Protein AF-A0A9W7G052-F1 (afdb_monomer_lite)

Structure (mmCIF, N/CA/C/O backbone):
data_AF-A0A9W7G052-F1
#
_entry.id   AF-A0A9W7G052-F1
#
loop_
_atom_site.group_PDB
_atom_site.id
_atom_site.type_symbol
_atom_site.label_atom_id
_atom_site.label_alt_id
_atom_site.label_comp_id
_atom_site.label_asym_id
_atom_site.label_entity_id
_atom_site.label_seq_id
_atom_site.pdbx_PDB_ins_code
_atom_site.Cartn_x
_atom_site.Cartn_y
_atom_site.Cartn_z
_atom_site.occupancy
_atom_site.B_iso_or_equiv
_atom_site.auth_seq_id
_atom_site.auth_comp_id
_atom_site.auth_asym_id
_atom_site.auth_atom_id
_atom_site.pdbx_PDB_model_num
ATOM 1 N N . GLY A 1 1 ? 20.642 -20.325 17.915 1.00 79.06 1 GLY A N 1
ATOM 2 C CA . GLY A 1 1 ? 21.302 -19.632 19.030 1.00 79.06 1 GLY A CA 1
ATOM 3 C C . GLY A 1 1 ? 21.264 -18.144 18.778 1.00 79.06 1 GLY A C 1
ATOM 4 O O . GLY A 1 1 ? 21.330 -17.742 17.617 1.00 79.06 1 GLY A O 1
ATOM 5 N N . ASP A 1 2 ? 21.146 -17.361 19.842 1.00 89.12 2 ASP A N 1
ATOM 6 C CA . ASP A 1 2 ? 20.887 -15.916 19.787 1.00 89.12 2 ASP A CA 1
ATOM 7 C C . ASP A 1 2 ? 21.996 -15.127 19.081 1.00 89.12 2 ASP A C 1
ATOM 9 O O . ASP A 1 2 ? 21.714 -14.187 18.342 1.00 89.12 2 ASP A O 1
ATOM 13 N N . GLU A 1 3 ? 23.247 -15.582 19.178 1.00 92.62 3 GLU A N 1
ATOM 14 C CA . GLU A 1 3 ? 24.389 -14.986 18.471 1.00 92.62 3 GLU A CA 1
ATOM 15 C C . GLU A 1 3 ? 24.231 -15.036 16.939 1.00 92.62 3 GLU A C 1
ATOM 17 O O . GLU A 1 3 ? 24.492 -14.059 16.237 1.00 92.62 3 GLU A O 1
ATOM 22 N N . LYS A 1 4 ? 23.738 -16.161 16.399 1.00 91.94 4 LYS A N 1
ATOM 23 C CA . LYS A 1 4 ? 23.461 -16.299 14.960 1.00 91.94 4 LYS A CA 1
ATOM 24 C C . LYS A 1 4 ? 22.355 -15.334 14.525 1.00 91.94 4 LYS A C 1
ATOM 26 O O . LYS A 1 4 ? 22.452 -14.738 13.457 1.00 91.94 4 LYS A O 1
ATOM 31 N N . VAL A 1 5 ? 21.317 -15.176 15.349 1.00 91.94 5 VAL A N 1
ATOM 32 C CA . VAL A 1 5 ? 20.209 -14.247 15.082 1.00 91.94 5 VAL A CA 1
ATOM 33 C C . VAL A 1 5 ? 20.709 -12.801 15.084 1.00 91.94 5 VAL A C 1
ATOM 35 O O . VAL A 1 5 ? 20.352 -12.043 14.186 1.00 91.94 5 VAL A O 1
ATOM 38 N N . ALA A 1 6 ? 21.566 -12.427 16.037 1.00 93.44 6 ALA A N 1
ATOM 39 C CA . ALA A 1 6 ? 22.160 -11.093 16.108 1.00 93.44 6 ALA A CA 1
ATOM 40 C C . ALA A 1 6 ? 22.994 -10.765 14.857 1.00 93.44 6 ALA A C 1
ATOM 42 O O . ALA A 1 6 ? 22.759 -9.735 14.229 1.00 93.44 6 ALA A O 1
ATOM 43 N N . LYS A 1 7 ? 23.874 -11.680 14.428 1.00 92.75 7 LYS A N 1
ATOM 44 C CA . LYS A 1 7 ? 24.685 -11.521 13.205 1.00 92.75 7 LYS A CA 1
ATOM 45 C C . LYS A 1 7 ? 23.832 -11.363 11.942 1.00 92.75 7 LYS A C 1
ATOM 47 O O . LYS A 1 7 ? 24.134 -10.536 11.088 1.00 92.75 7 LYS A O 1
ATOM 52 N N . ILE A 1 8 ? 22.736 -12.119 11.828 1.00 91.69 8 ILE A N 1
ATOM 53 C CA . ILE A 1 8 ? 21.790 -11.974 10.709 1.00 91.69 8 ILE A CA 1
ATOM 54 C C . ILE A 1 8 ? 21.111 -10.599 10.749 1.00 91.69 8 ILE A C 1
ATOM 56 O O . ILE A 1 8 ? 21.033 -9.932 9.722 1.00 91.69 8 ILE A O 1
ATOM 60 N N . LYS A 1 9 ? 20.640 -10.153 11.921 1.00 91.44 9 LYS A N 1
ATOM 61 C CA . LYS A 1 9 ? 20.012 -8.830 12.076 1.00 91.44 9 LYS A CA 1
ATOM 62 C C . LYS A 1 9 ? 20.970 -7.697 11.716 1.00 91.44 9 LYS A C 1
ATOM 64 O O . LYS A 1 9 ? 20.560 -6.760 11.036 1.00 91.44 9 LYS A O 1
ATOM 69 N N . GLU A 1 10 ? 22.225 -7.788 12.139 1.00 95.25 10 GLU A N 1
ATOM 70 C CA . GLU A 1 10 ? 23.264 -6.819 11.793 1.00 95.25 10 GLU A CA 1
ATOM 71 C C . GLU A 1 10 ? 23.489 -6.771 10.280 1.00 95.25 10 GLU A C 1
ATOM 73 O O . GLU A 1 10 ? 23.397 -5.704 9.679 1.00 95.25 10 GLU A O 1
ATOM 78 N N . PHE A 1 11 ? 23.672 -7.929 9.643 1.00 93.56 11 PHE A N 1
ATOM 79 C CA . PHE A 1 11 ? 23.846 -8.012 8.195 1.00 93.56 11 PHE A CA 1
ATOM 80 C C . PHE A 1 11 ? 22.657 -7.423 7.421 1.00 93.56 11 PHE A C 1
ATOM 82 O O . PHE A 1 11 ? 22.852 -6.606 6.522 1.00 93.56 11 PHE A O 1
ATOM 89 N N . LEU A 1 12 ? 21.424 -7.776 7.801 1.00 92.06 12 LEU A N 1
ATOM 90 C CA . LEU A 1 12 ? 20.207 -7.221 7.199 1.00 92.06 12 LEU A CA 1
ATOM 91 C C . LEU A 1 12 ? 20.105 -5.704 7.402 1.00 92.06 12 LEU A C 1
ATOM 93 O O . LEU A 1 12 ? 19.693 -4.984 6.496 1.00 92.06 12 LEU A O 1
ATOM 97 N N . THR A 1 13 ? 20.506 -5.207 8.574 1.00 92.62 13 THR A N 1
ATOM 98 C CA . THR A 1 13 ? 20.538 -3.768 8.866 1.00 92.62 13 THR A CA 1
ATOM 99 C C . THR A 1 13 ? 21.540 -3.051 7.966 1.00 92.62 13 THR A C 1
ATOM 101 O O . THR A 1 13 ? 21.216 -2.004 7.409 1.00 92.62 13 THR A O 1
ATOM 104 N N . THR A 1 14 ? 22.736 -3.614 7.792 1.00 94.88 14 THR A N 1
ATOM 105 C CA . THR A 1 14 ? 23.764 -3.069 6.898 1.00 94.88 14 THR A CA 1
ATOM 106 C C . THR A 1 14 ? 23.279 -3.048 5.453 1.00 94.88 14 THR A C 1
ATOM 108 O O . THR A 1 14 ? 23.326 -1.996 4.824 1.00 94.88 14 THR A O 1
ATOM 111 N N . ILE A 1 15 ? 22.713 -4.152 4.951 1.00 94.81 15 ILE A N 1
ATOM 112 C CA . ILE A 1 15 ? 22.123 -4.195 3.604 1.00 94.81 15 ILE A CA 1
ATOM 113 C C . ILE A 1 15 ? 21.061 -3.106 3.433 1.00 94.81 15 ILE A C 1
ATOM 115 O O . ILE A 1 15 ? 21.089 -2.376 2.446 1.00 94.81 15 ILE A O 1
ATOM 119 N N . ASN A 1 16 ? 20.138 -2.965 4.388 1.00 90.31 16 ASN A N 1
ATOM 120 C CA . ASN A 1 16 ? 19.078 -1.964 4.287 1.00 90.31 16 ASN A CA 1
ATOM 121 C C . ASN A 1 16 ? 19.632 -0.535 4.252 1.00 90.31 16 ASN A C 1
ATOM 123 O O . ASN A 1 16 ? 19.132 0.285 3.485 1.00 90.31 16 ASN A O 1
ATOM 127 N N . LYS A 1 17 ? 20.679 -0.235 5.030 1.00 92.00 17 LYS A N 1
ATOM 128 C CA . LYS A 1 17 ? 21.356 1.071 4.976 1.00 92.00 17 LYS A CA 1
ATOM 129 C C . LYS A 1 17 ? 21.964 1.341 3.600 1.00 92.00 17 LYS A C 1
ATOM 131 O O . LYS A 1 17 ? 21.775 2.431 3.064 1.00 92.00 17 LYS A O 1
ATOM 136 N N . GLU A 1 18 ? 22.643 0.358 3.015 1.00 93.00 18 GLU A N 1
ATOM 137 C CA . GLU A 1 18 ? 23.227 0.483 1.673 1.00 93.00 18 GLU A CA 1
ATOM 138 C C . GLU A 1 18 ? 22.147 0.674 0.597 1.00 93.00 18 GLU A C 1
ATOM 140 O O . GLU A 1 18 ? 22.265 1.558 -0.251 1.00 93.00 18 GLU A O 1
ATOM 145 N N . ILE A 1 19 ? 21.046 -0.085 0.665 1.00 88.88 19 ILE A N 1
ATOM 146 C CA . ILE A 1 19 ? 19.910 0.056 -0.261 1.00 88.88 19 ILE A CA 1
ATOM 147 C C . ILE A 1 19 ? 19.284 1.450 -0.158 1.00 88.88 19 ILE A C 1
ATOM 149 O O . ILE A 1 19 ? 19.005 2.067 -1.186 1.00 88.88 19 ILE A O 1
ATOM 153 N N . VAL A 1 20 ? 19.069 1.963 1.058 1.00 88.19 20 VAL A N 1
ATOM 154 C CA . VAL A 1 20 ? 18.512 3.309 1.269 1.00 88.19 20 VAL A CA 1
ATOM 155 C C . VAL A 1 20 ? 19.432 4.373 0.676 1.00 88.19 20 VAL A C 1
ATOM 157 O O . VAL A 1 20 ? 18.956 5.237 -0.058 1.00 88.19 20 VAL A O 1
ATOM 160 N N . SER A 1 21 ? 20.740 4.284 0.925 1.00 88.38 21 SER A N 1
ATOM 161 C CA . SER A 1 21 ? 21.727 5.207 0.353 1.00 88.38 21 SER A CA 1
ATOM 162 C C . SER A 1 21 ? 21.741 5.150 -1.177 1.00 88.38 21 SER A C 1
ATOM 164 O O . SER A 1 21 ? 21.710 6.187 -1.837 1.00 88.38 21 SER A O 1
ATOM 166 N N . ALA A 1 22 ? 21.712 3.948 -1.760 1.00 87.00 22 ALA A N 1
ATOM 167 C CA . ALA A 1 22 ? 21.662 3.763 -3.207 1.00 87.00 22 ALA A CA 1
ATOM 168 C C . ALA A 1 22 ? 20.368 4.323 -3.818 1.00 87.00 22 ALA A C 1
ATOM 170 O O . ALA A 1 22 ? 20.424 5.022 -4.832 1.00 87.00 22 ALA A O 1
ATOM 171 N N . LYS A 1 23 ? 19.209 4.077 -3.188 1.00 87.69 23 LYS A N 1
ATOM 172 C CA . LYS A 1 23 ? 17.923 4.657 -3.605 1.00 87.69 23 LYS A CA 1
ATOM 173 C C . LYS A 1 23 ? 17.982 6.183 -3.548 1.00 87.69 23 LYS A C 1
ATOM 175 O O . LYS A 1 23 ? 17.611 6.827 -4.522 1.00 87.69 23 LYS A O 1
ATOM 180 N N . ALA A 1 24 ? 18.487 6.756 -2.456 1.00 86.06 24 ALA A N 1
ATOM 181 C CA . ALA A 1 24 ? 18.614 8.203 -2.299 1.00 86.06 24 ALA A CA 1
ATOM 182 C C . ALA A 1 24 ? 19.495 8.826 -3.392 1.00 86.06 24 ALA A C 1
ATOM 184 O O . ALA A 1 24 ? 19.101 9.819 -3.997 1.00 86.06 24 ALA A O 1
ATOM 185 N N . MET A 1 25 ? 20.639 8.211 -3.706 1.00 87.00 25 MET A N 1
ATOM 186 C CA . MET A 1 25 ? 21.509 8.645 -4.804 1.00 87.00 25 MET A CA 1
ATOM 187 C C . MET A 1 25 ? 20.817 8.537 -6.167 1.00 87.00 25 MET A C 1
ATOM 189 O O . MET A 1 25 ? 20.899 9.455 -6.983 1.00 87.00 25 MET A O 1
ATOM 193 N N . PHE A 1 26 ? 20.118 7.429 -6.425 1.00 85.62 26 PHE A N 1
ATOM 194 C CA . PHE A 1 26 ? 19.405 7.231 -7.684 1.00 85.62 26 PHE A CA 1
ATOM 195 C C . PHE A 1 26 ? 18.309 8.280 -7.881 1.00 85.62 26 PHE A C 1
ATOM 197 O O . PHE A 1 26 ? 18.220 8.886 -8.949 1.00 85.62 26 PHE A O 1
ATOM 204 N N . LEU A 1 27 ? 17.517 8.537 -6.840 1.00 84.50 27 LEU A N 1
ATOM 205 C CA . LEU A 1 27 ? 16.509 9.587 -6.857 1.00 84.50 27 LEU A CA 1
ATOM 206 C C . LEU A 1 27 ? 17.175 10.952 -7.045 1.00 84.50 27 LEU A C 1
ATOM 208 O O . LEU A 1 27 ? 16.868 11.635 -8.004 1.00 84.50 27 LEU A O 1
ATOM 212 N N . ALA A 1 28 ? 18.168 11.324 -6.241 1.00 83.69 28 ALA A N 1
ATOM 213 C CA . ALA A 1 28 ? 18.777 12.653 -6.321 1.00 83.69 28 ALA A CA 1
ATOM 214 C C . ALA A 1 28 ? 19.388 12.992 -7.696 1.00 83.69 28 ALA A C 1
ATOM 216 O O . ALA A 1 28 ? 19.302 14.140 -8.131 1.00 83.69 28 ALA A O 1
ATOM 217 N N . TYR A 1 29 ? 20.000 12.018 -8.380 1.00 85.06 29 TYR A N 1
ATOM 218 C CA . TYR A 1 29 ? 20.835 12.299 -9.555 1.00 85.06 29 TYR A CA 1
ATOM 219 C C . TYR A 1 29 ? 20.361 11.667 -10.864 1.00 85.06 29 TYR A C 1
ATOM 221 O O . TYR A 1 29 ? 20.756 12.138 -11.928 1.00 85.06 29 TYR A O 1
ATOM 229 N N . SER A 1 30 ? 19.558 10.601 -10.819 1.00 84.12 30 SER A N 1
ATOM 230 C CA . SER A 1 30 ? 19.145 9.863 -12.025 1.00 84.12 30 SER A CA 1
ATOM 231 C C . SER A 1 30 ? 17.663 10.023 -12.351 1.00 84.12 30 SER A C 1
ATOM 233 O O . SER A 1 30 ? 17.313 10.125 -13.524 1.00 84.12 30 SER A O 1
ATOM 235 N N . ASP A 1 31 ? 16.791 10.040 -11.341 1.00 81.44 31 ASP A N 1
ATOM 236 C CA . ASP A 1 31 ? 15.339 10.130 -11.540 1.00 81.44 31 ASP A CA 1
ATOM 237 C C . ASP A 1 31 ? 14.631 10.856 -10.369 1.00 81.44 31 ASP A C 1
ATOM 239 O O . ASP A 1 31 ? 13.836 10.247 -9.650 1.00 81.44 31 ASP A O 1
ATOM 243 N N . PRO A 1 32 ? 14.911 12.160 -10.148 1.00 77.50 32 PRO A N 1
ATOM 244 C CA . PRO A 1 32 ? 14.486 12.913 -8.950 1.00 77.50 32 PRO A CA 1
ATOM 245 C C . PRO A 1 32 ? 12.995 13.178 -8.840 1.00 77.50 32 PRO A C 1
ATOM 247 O O . PRO A 1 32 ? 12.512 13.590 -7.791 1.00 77.50 32 PRO A O 1
ATOM 250 N N . PHE A 1 33 ? 12.268 12.951 -9.924 1.00 71.56 33 PHE A N 1
ATOM 251 C CA . PHE A 1 33 ? 10.824 13.124 -9.978 1.00 71.56 33 PHE A CA 1
ATOM 252 C C . PHE A 1 33 ? 10.098 11.797 -10.198 1.00 71.56 33 PHE A C 1
ATOM 254 O O . PHE A 1 33 ? 8.913 11.811 -10.524 1.00 71.56 33 PHE A O 1
ATOM 261 N N . GLU A 1 34 ? 10.819 10.679 -10.079 1.00 72.69 34 GLU A N 1
ATOM 262 C CA . GLU A 1 34 ? 10.269 9.326 -10.149 1.00 72.69 34 GLU A CA 1
ATOM 263 C C . GLU A 1 34 ? 9.487 9.041 -11.440 1.00 72.69 34 GLU A C 1
ATOM 265 O O . GLU A 1 34 ? 8.458 8.368 -11.437 1.00 72.69 34 GLU A O 1
ATOM 270 N N . LYS A 1 35 ? 9.966 9.575 -12.570 1.00 74.06 35 LYS A N 1
ATOM 271 C CA . LYS A 1 35 ? 9.227 9.574 -13.844 1.00 74.06 35 LYS A CA 1
ATOM 272 C C . LYS A 1 35 ? 9.535 8.368 -14.718 1.00 74.06 35 LYS A C 1
ATOM 274 O O . LYS A 1 35 ? 8.750 8.058 -15.609 1.00 74.06 35 LYS A O 1
ATOM 279 N N . TYR A 1 36 ? 10.685 7.725 -14.515 1.00 77.81 36 TYR A N 1
ATOM 280 C CA . TYR A 1 36 ? 11.208 6.715 -15.428 1.00 77.81 36 TYR A CA 1
ATOM 281 C C . TYR A 1 36 ? 11.484 5.396 -14.706 1.00 77.81 36 TYR A C 1
ATOM 283 O O . TYR A 1 36 ? 10.587 4.585 -14.498 1.00 77.81 36 TYR A O 1
ATOM 291 N N . ARG A 1 37 ? 12.736 5.139 -14.328 1.00 80.25 37 ARG A N 1
ATOM 292 C CA . ARG A 1 37 ? 13.138 3.874 -13.702 1.00 80.25 37 ARG A CA 1
ATOM 293 C C . ARG A 1 37 ? 12.772 3.827 -12.226 1.00 80.25 37 ARG A C 1
ATOM 295 O O . ARG A 1 37 ? 12.556 2.737 -11.708 1.00 80.25 37 ARG A O 1
ATOM 302 N N . ALA A 1 38 ? 12.667 4.975 -11.562 1.00 81.38 38 ALA A N 1
ATOM 303 C CA . ALA A 1 38 ? 12.259 5.029 -10.164 1.00 81.38 38 ALA A CA 1
ATOM 304 C C . ALA A 1 38 ? 10.775 4.675 -9.956 1.00 81.38 38 ALA A C 1
ATOM 306 O O . ALA A 1 38 ? 10.412 4.325 -8.837 1.00 81.38 38 ALA A O 1
ATOM 307 N N . LEU A 1 39 ? 9.959 4.590 -11.022 1.00 80.88 39 LEU A N 1
ATOM 308 C CA . LEU A 1 39 ? 8.626 3.970 -10.966 1.00 80.88 39 LEU A CA 1
ATOM 309 C C . LEU A 1 39 ? 8.657 2.537 -10.405 1.00 80.88 39 LEU A C 1
ATOM 311 O O . LEU A 1 39 ? 7.666 2.091 -9.833 1.00 80.88 39 LEU A O 1
ATOM 315 N N . LEU A 1 40 ? 9.784 1.816 -10.516 1.00 82.19 40 LEU A N 1
ATOM 316 C CA . LEU A 1 40 ? 9.932 0.508 -9.867 1.00 82.19 40 LEU A CA 1
ATOM 317 C C . LEU A 1 40 ? 9.778 0.588 -8.345 1.00 82.19 40 LEU A C 1
ATOM 319 O O . LEU A 1 40 ? 9.236 -0.336 -7.742 1.00 82.19 40 L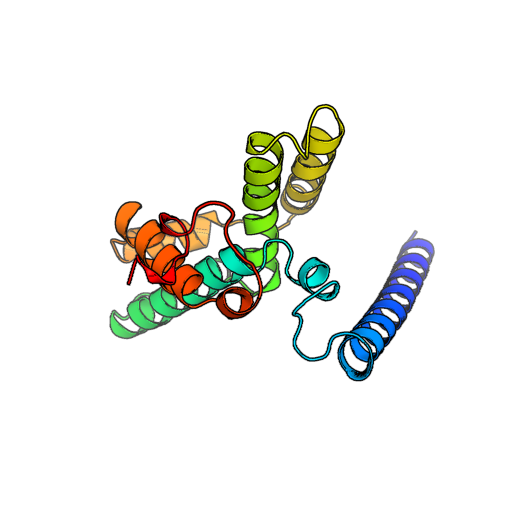EU A O 1
ATOM 323 N N . PHE A 1 41 ? 10.262 1.663 -7.718 1.00 83.94 41 PHE A N 1
ATOM 324 C CA . PHE A 1 41 ? 10.156 1.836 -6.269 1.00 83.94 41 PHE A CA 1
ATOM 325 C C . PHE A 1 41 ? 8.719 2.064 -5.819 1.00 83.94 41 PHE A C 1
ATOM 327 O O . PHE A 1 41 ? 8.393 1.772 -4.675 1.00 83.94 41 PHE A O 1
ATOM 334 N N . GLU A 1 42 ? 7.875 2.503 -6.744 1.00 83.94 42 GLU A N 1
ATOM 335 C CA . GLU A 1 42 ? 6.467 2.779 -6.530 1.00 83.94 42 GLU A CA 1
ATOM 336 C C . GLU A 1 42 ? 5.564 1.580 -6.857 1.00 83.94 42 GLU A C 1
ATOM 338 O O . GLU A 1 42 ? 4.334 1.699 -6.866 1.00 83.94 42 GLU A O 1
ATOM 343 N N . TYR A 1 43 ? 6.138 0.401 -7.129 1.00 87.06 43 TYR A N 1
ATOM 344 C CA . TYR A 1 43 ? 5.357 -0.809 -7.376 1.00 87.06 43 TYR A CA 1
ATOM 345 C C . TYR A 1 43 ? 4.365 -1.046 -6.230 1.00 87.06 43 TYR A C 1
ATOM 347 O O . TYR A 1 43 ? 4.737 -1.009 -5.058 1.00 87.06 43 TYR A O 1
ATOM 355 N N . ALA A 1 44 ? 3.092 -1.247 -6.579 1.00 90.44 44 ALA A N 1
ATOM 356 C CA . ALA A 1 44 ? 1.949 -1.352 -5.667 1.00 90.44 44 ALA A CA 1
ATOM 357 C C . ALA A 1 44 ? 1.617 -0.110 -4.806 1.00 90.44 44 ALA A C 1
ATOM 359 O O . ALA A 1 44 ? 0.546 -0.082 -4.196 1.00 90.44 44 ALA A O 1
ATOM 360 N N . HIS A 1 45 ? 2.449 0.937 -4.792 1.00 90.06 45 HIS A N 1
ATOM 361 C CA . HIS A 1 45 ? 2.251 2.106 -3.928 1.00 90.06 45 HIS A CA 1
ATOM 362 C C . HIS A 1 45 ? 1.027 2.926 -4.327 1.00 90.06 45 HIS A C 1
ATOM 364 O O . HIS A 1 45 ? 0.343 3.434 -3.452 1.00 90.06 45 HIS A O 1
ATOM 370 N N . THR A 1 46 ? 0.661 2.987 -5.610 1.00 88.88 46 THR A N 1
ATOM 371 C CA . THR A 1 46 ? -0.547 3.715 -6.040 1.00 88.88 46 THR A CA 1
ATOM 372 C C . THR A 1 46 ? -1.818 3.203 -5.358 1.00 88.88 46 THR A C 1
ATOM 374 O O . THR A 1 46 ? -2.603 3.990 -4.835 1.00 88.88 46 THR A O 1
ATOM 377 N N . LEU A 1 47 ? -2.009 1.881 -5.300 1.00 90.94 47 LEU A N 1
ATOM 378 C CA . LEU A 1 47 ? -3.144 1.291 -4.582 1.00 90.94 47 LEU A CA 1
ATOM 379 C C . LEU A 1 47 ? -2.925 1.311 -3.065 1.00 90.94 47 LEU A C 1
ATOM 381 O O . LEU A 1 47 ? -3.874 1.555 -2.323 1.00 90.94 47 LEU A O 1
ATOM 385 N N . GLY A 1 48 ? -1.689 1.094 -2.604 1.00 93.19 48 GLY A N 1
ATOM 386 C CA . GLY A 1 48 ? -1.336 1.155 -1.184 1.00 93.19 48 GLY A CA 1
ATOM 387 C C . GLY A 1 48 ? -1.658 2.513 -0.555 1.00 93.19 48 GLY A C 1
ATOM 388 O O . GLY A 1 48 ? -2.324 2.558 0.476 1.00 93.19 48 GLY A O 1
ATOM 389 N N . HIS A 1 49 ? -1.278 3.609 -1.215 1.00 93.00 49 HIS A N 1
ATOM 390 C CA . HIS A 1 49 ? -1.606 4.978 -0.816 1.00 93.00 49 HIS A CA 1
ATOM 391 C C . HIS A 1 49 ? -3.113 5.233 -0.827 1.00 93.00 49 HIS A C 1
ATOM 393 O O . HIS A 1 4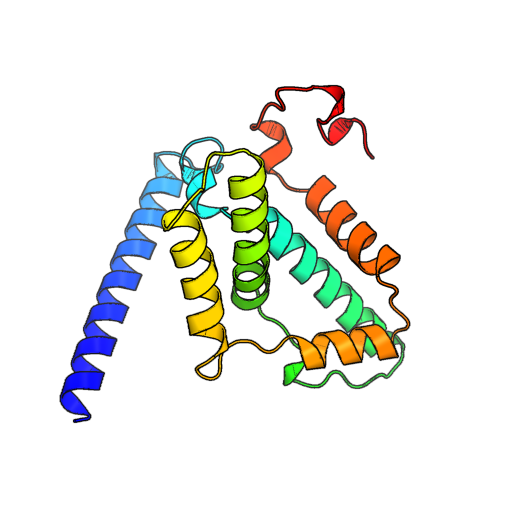9 ? -3.621 5.913 0.059 1.00 93.00 49 HIS A O 1
ATOM 399 N N . GLY A 1 50 ? -3.842 4.675 -1.799 1.00 92.88 50 GLY A N 1
ATOM 400 C CA . GLY A 1 50 ? -5.300 4.781 -1.836 1.00 92.88 50 GLY A CA 1
ATOM 401 C C . GLY A 1 50 ? -5.959 4.170 -0.599 1.00 92.88 50 GLY A C 1
ATOM 402 O O . GLY A 1 50 ? -6.813 4.801 0.022 1.00 92.88 50 GLY A O 1
ATOM 403 N N . VAL A 1 51 ? -5.515 2.977 -0.198 1.00 94.38 51 VAL A N 1
ATOM 404 C CA . VAL A 1 51 ? -5.988 2.309 1.026 1.00 94.38 51 VAL A CA 1
ATOM 405 C C . VAL A 1 51 ? -5.594 3.093 2.271 1.00 94.38 51 VAL A C 1
ATOM 407 O O . VAL A 1 51 ? -6.431 3.304 3.141 1.00 94.38 51 VAL A O 1
ATOM 410 N N . GLU A 1 52 ? -4.337 3.527 2.357 1.00 95.69 52 GLU A N 1
ATOM 411 C CA . GLU A 1 52 ? -3.816 4.294 3.490 1.00 95.69 52 GLU A CA 1
ATOM 412 C C . GLU A 1 52 ? -4.594 5.598 3.696 1.00 95.69 52 GLU A C 1
ATOM 414 O O . GLU A 1 52 ? -5.072 5.871 4.795 1.00 95.69 52 GLU A O 1
ATOM 419 N N . ALA A 1 53 ? -4.788 6.376 2.632 1.00 95.00 53 ALA A N 1
ATOM 420 C CA . ALA A 1 53 ? -5.528 7.628 2.688 1.00 95.00 53 ALA A CA 1
ATOM 421 C C . ALA A 1 53 ? -6.997 7.413 3.080 1.00 95.00 53 ALA A C 1
ATOM 423 O O . ALA A 1 53 ? -7.531 8.166 3.896 1.00 95.00 53 ALA A O 1
ATOM 424 N N . PHE A 1 54 ? -7.645 6.375 2.541 1.00 96.38 54 PHE A N 1
ATOM 425 C CA . PHE A 1 54 ? -9.020 6.054 2.910 1.00 96.38 54 PHE A CA 1
ATOM 426 C C . PHE A 1 54 ? -9.132 5.582 4.368 1.00 96.38 54 PHE A C 1
ATOM 428 O O . PHE A 1 54 ? -10.028 6.016 5.086 1.00 96.38 54 PHE A O 1
ATOM 435 N N . ALA A 1 55 ? -8.197 4.754 4.841 1.00 96.31 55 ALA A N 1
ATOM 436 C CA . ALA A 1 55 ? -8.151 4.335 6.239 1.00 96.31 55 ALA A CA 1
ATOM 437 C C . ALA A 1 55 ? -7.966 5.535 7.182 1.00 96.31 55 ALA A C 1
ATOM 439 O O . ALA A 1 55 ? -8.703 5.655 8.157 1.00 96.31 55 ALA A O 1
ATOM 440 N N . ASN A 1 56 ? -7.071 6.469 6.843 1.00 96.38 56 ASN A N 1
ATOM 441 C CA . ASN A 1 56 ? -6.882 7.709 7.600 1.00 96.38 56 ASN A CA 1
ATOM 442 C C . ASN A 1 56 ? -8.161 8.555 7.657 1.00 96.38 56 ASN A C 1
ATOM 444 O O . ASN A 1 56 ? -8.518 9.056 8.721 1.00 96.38 56 ASN A O 1
ATOM 448 N N . LEU A 1 57 ? -8.895 8.666 6.545 1.00 96.19 57 LEU A N 1
ATOM 449 C CA . LEU A 1 57 ? -10.208 9.315 6.531 1.00 96.19 57 LEU A CA 1
ATOM 450 C C . LEU A 1 57 ? -11.195 8.623 7.484 1.00 96.19 57 LEU A C 1
ATOM 452 O O . LEU A 1 57 ? -11.930 9.293 8.207 1.00 96.19 57 LEU A O 1
ATOM 456 N N . CYS A 1 58 ? -11.220 7.291 7.505 1.00 97.31 58 CYS A N 1
ATOM 457 C CA . CYS A 1 58 ? -12.063 6.533 8.425 1.00 97.31 58 CYS A CA 1
ATOM 458 C C . CYS A 1 58 ? -11.668 6.728 9.893 1.00 97.31 58 CYS A C 1
ATOM 460 O O . CYS A 1 58 ? -12.564 6.788 10.731 1.00 97.31 58 CYS A O 1
ATOM 462 N N . TYR A 1 59 ? -10.379 6.880 10.211 1.00 97.81 59 TYR A N 1
ATOM 463 C CA . TYR A 1 59 ? -9.940 7.212 11.570 1.00 97.81 59 TYR A CA 1
ATOM 464 C C . TYR A 1 59 ? -10.510 8.562 12.018 1.00 97.81 59 TYR A C 1
ATOM 466 O O . TYR A 1 59 ? -11.155 8.623 13.059 1.00 97.81 59 TYR A O 1
ATOM 474 N N . TYR A 1 60 ? -10.412 9.606 11.188 1.00 97.56 60 TYR A N 1
ATOM 475 C CA . TYR A 1 60 ? -11.026 10.903 11.503 1.00 97.56 60 TYR A CA 1
ATOM 476 C C . TYR A 1 60 ? -12.543 10.802 11.705 1.00 97.56 60 TYR A C 1
ATOM 478 O O . TYR A 1 60 ? -13.086 11.345 12.663 1.00 97.56 60 TYR A O 1
ATOM 486 N N . ARG A 1 61 ? -13.243 10.046 10.851 1.00 97.69 61 ARG A N 1
ATOM 487 C CA . ARG A 1 61 ? -14.691 9.819 11.004 1.00 97.69 61 ARG A CA 1
ATOM 488 C C . ARG A 1 61 ? -15.043 9.066 12.288 1.00 97.69 61 ARG A C 1
ATOM 490 O O . ARG A 1 61 ? -16.112 9.296 12.847 1.00 97.69 61 ARG A O 1
ATOM 497 N N . ALA A 1 62 ? -14.194 8.136 12.724 1.00 97.56 62 ALA A N 1
ATOM 498 C CA . ALA A 1 62 ? -14.379 7.426 13.985 1.00 97.56 62 ALA A CA 1
ATOM 499 C C . ALA A 1 62 ? -14.229 8.381 15.172 1.00 97.56 62 ALA A C 1
ATOM 501 O O . ALA A 1 62 ? -15.114 8.413 16.027 1.00 97.56 62 ALA A O 1
ATOM 502 N N . GLU A 1 63 ? -13.196 9.226 15.164 1.00 97.06 63 GLU A N 1
ATOM 503 C CA . GLU A 1 63 ? -12.988 10.267 16.177 1.00 97.06 63 GLU A CA 1
ATOM 504 C C . GLU A 1 63 ? -14.180 11.235 16.255 1.00 97.06 63 GLU A C 1
ATOM 506 O O . GLU A 1 63 ? -14.714 11.465 17.340 1.00 97.06 63 GLU A O 1
ATOM 511 N N . GLU A 1 64 ? -14.673 11.731 15.114 1.00 97.50 64 GLU A N 1
ATOM 512 C CA . GLU A 1 64 ? -15.846 12.621 15.040 1.00 97.50 64 GLU A CA 1
ATOM 513 C C . GLU A 1 64 ? -17.128 11.989 15.607 1.00 97.50 64 GLU A C 1
ATOM 515 O O . GLU A 1 64 ? -18.007 12.692 16.108 1.00 97.50 64 GLU A O 1
ATOM 520 N N . ARG A 1 65 ? -17.247 10.659 15.533 1.00 97.00 65 ARG A N 1
ATOM 521 C CA . ARG A 1 65 ? -18.394 9.894 16.046 1.00 97.00 65 ARG A CA 1
ATOM 522 C C . ARG A 1 65 ? -18.182 9.362 17.464 1.00 97.00 65 ARG A C 1
ATOM 524 O O . ARG A 1 65 ? -19.068 8.684 17.980 1.00 97.00 65 ARG A O 1
ATOM 531 N N . GLY A 1 66 ? -17.033 9.636 18.085 1.00 96.56 66 GLY A N 1
ATOM 532 C CA . GLY A 1 66 ? -16.675 9.083 19.392 1.00 96.56 66 GLY A CA 1
ATOM 533 C C . GLY A 1 66 ? -16.526 7.557 19.393 1.00 96.56 66 GLY A C 1
ATOM 534 O O . GLY A 1 66 ? -16.730 6.924 20.427 1.00 96.56 66 GLY A O 1
ATOM 535 N N . ILE A 1 67 ? -16.215 6.957 18.241 1.00 96.50 67 ILE A N 1
ATOM 536 C CA . ILE A 1 67 ? -15.937 5.526 18.109 1.00 96.50 67 ILE A CA 1
ATOM 537 C C . ILE A 1 67 ? -14.461 5.303 18.435 1.00 96.50 67 ILE A C 1
ATOM 539 O O . ILE A 1 67 ? -13.582 5.901 17.817 1.00 96.50 67 ILE A O 1
ATOM 543 N N . GLU A 1 68 ? -14.189 4.426 19.400 1.00 96.06 68 GLU A N 1
ATOM 544 C CA . GLU A 1 68 ? -12.824 4.036 19.749 1.00 96.06 68 GLU A CA 1
ATOM 545 C C . GLU A 1 68 ? -12.141 3.335 18.566 1.00 96.06 68 GLU A C 1
ATOM 547 O O . GLU A 1 68 ? -12.724 2.455 17.929 1.00 96.06 68 GLU A O 1
ATOM 552 N N . ILE A 1 69 ? -10.897 3.725 18.283 1.00 97.19 69 ILE A N 1
ATOM 553 C CA . ILE A 1 69 ? -10.058 3.106 17.256 1.00 97.19 69 ILE A CA 1
ATOM 554 C C . ILE A 1 69 ? -9.125 2.116 17.958 1.00 97.19 69 ILE A C 1
ATOM 556 O O . ILE A 1 69 ? -8.194 2.550 18.643 1.00 97.19 69 ILE A O 1
ATOM 560 N N . PRO A 1 70 ? -9.319 0.798 17.785 1.00 94.44 70 PRO A N 1
ATOM 561 C CA . PRO A 1 70 ? -8.411 -0.180 18.360 1.00 94.44 70 PRO A CA 1
ATOM 562 C C . PRO A 1 70 ? -6.999 0.003 17.778 1.00 94.44 70 PRO A C 1
ATOM 564 O O . PRO A 1 70 ? -6.873 0.174 16.559 1.00 94.44 70 PRO A O 1
ATOM 567 N N . PRO A 1 71 ? -5.921 -0.062 18.580 1.00 93.94 71 PRO A N 1
ATOM 568 C CA . PRO A 1 71 ? -4.551 0.081 18.078 1.00 93.94 71 PRO A CA 1
ATOM 569 C C . PRO A 1 71 ? -4.216 -0.876 16.925 1.00 93.94 71 PRO A C 1
ATOM 571 O O . PRO A 1 71 ? -3.497 -0.521 15.996 1.00 93.94 71 PRO A O 1
ATOM 574 N N . GLU A 1 72 ? -4.776 -2.083 16.943 1.00 91.44 72 GLU A N 1
ATOM 575 C CA . GLU A 1 72 ? -4.635 -3.096 15.902 1.00 91.44 72 GLU A CA 1
ATOM 576 C C . GLU A 1 72 ? -5.379 -2.763 14.599 1.00 91.44 72 GLU A C 1
ATOM 578 O O . GLU A 1 72 ? -5.046 -3.323 13.551 1.00 91.44 72 GLU A O 1
ATOM 583 N N . ALA A 1 73 ? -6.366 -1.863 14.627 1.00 93.25 73 ALA A N 1
ATOM 584 C CA . ALA A 1 73 ? -7.037 -1.367 13.428 1.00 93.25 73 ALA A CA 1
ATOM 585 C C . ALA A 1 73 ? -6.170 -0.345 12.687 1.00 93.25 73 ALA A C 1
ATOM 587 O O . ALA A 1 73 ? -6.282 -0.236 11.468 1.00 93.25 73 ALA A O 1
ATOM 588 N N . ILE A 1 74 ? -5.255 0.333 13.387 1.00 93.81 74 ILE A N 1
ATOM 589 C CA . ILE A 1 74 ? -4.339 1.298 12.784 1.00 93.81 74 ILE A CA 1
ATOM 590 C C . ILE A 1 74 ? -3.357 0.563 11.870 1.00 93.81 74 ILE A C 1
ATOM 592 O O . ILE A 1 74 ? -2.590 -0.306 12.293 1.00 93.81 74 ILE A O 1
ATOM 596 N N . LYS A 1 75 ? -3.383 0.924 10.587 1.00 92.06 75 LYS A N 1
ATOM 597 C CA . LYS A 1 75 ? -2.448 0.431 9.574 1.00 92.06 75 LYS A CA 1
ATOM 598 C C . LYS A 1 75 ? -1.458 1.498 9.162 1.00 92.06 75 LYS A C 1
ATOM 600 O O . LYS A 1 75 ? -1.830 2.600 8.778 1.00 92.06 75 LYS A O 1
ATOM 605 N N . LEU A 1 76 ? -0.189 1.121 9.228 1.00 89.81 76 LEU A N 1
ATOM 606 C CA . LEU A 1 76 ? 0.944 1.909 8.779 1.00 89.81 76 LEU A CA 1
ATOM 607 C C . LEU A 1 76 ? 1.135 1.759 7.268 1.00 89.81 76 LEU A C 1
ATOM 609 O O . LEU A 1 76 ? 0.792 0.727 6.684 1.00 89.81 76 LEU A O 1
ATOM 613 N N . HIS A 1 77 ? 1.805 2.743 6.675 1.00 89.38 77 HIS A N 1
ATOM 614 C CA . HIS A 1 77 ? 2.182 2.799 5.263 1.00 89.38 77 HIS A CA 1
ATOM 615 C C . HIS A 1 77 ? 2.615 1.445 4.667 1.00 89.38 77 HIS A C 1
ATOM 617 O O . HIS A 1 77 ? 1.998 0.927 3.734 1.00 89.38 77 HIS A O 1
ATOM 623 N N . GLY A 1 78 ? 3.632 0.806 5.260 1.00 86.12 78 GLY A N 1
ATOM 624 C CA . GLY A 1 78 ? 4.171 -0.464 4.760 1.00 86.12 78 GLY A CA 1
ATOM 625 C C . GLY A 1 78 ? 3.172 -1.628 4.788 1.00 86.12 78 GLY A C 1
ATOM 626 O O . GLY A 1 78 ? 3.277 -2.542 3.973 1.00 86.12 78 GLY A O 1
ATOM 627 N N . GLN A 1 79 ? 2.176 -1.592 5.679 1.00 88.56 79 GLN A N 1
ATOM 628 C CA . GLN A 1 79 ? 1.126 -2.613 5.750 1.00 88.56 79 GLN A CA 1
ATOM 629 C C . GLN A 1 79 ? 0.131 -2.440 4.598 1.00 88.56 79 GLN A C 1
ATOM 631 O O . GLN A 1 79 ? -0.226 -3.420 3.943 1.00 88.56 79 GLN A O 1
ATOM 636 N N . CYS A 1 80 ? -0.275 -1.199 4.315 1.00 90.94 80 CYS A N 1
ATOM 637 C CA . CYS A 1 80 ? -1.159 -0.866 3.197 1.00 90.94 80 CYS A CA 1
ATOM 638 C C . CYS A 1 80 ? -0.507 -1.200 1.847 1.00 90.94 80 CYS A C 1
ATOM 640 O O . CYS A 1 80 ? -1.125 -1.859 1.008 1.00 90.94 80 CYS A O 1
ATOM 642 N N . VAL A 1 81 ? 0.767 -0.831 1.663 1.00 90.19 81 VAL A N 1
ATOM 643 C CA . VAL A 1 81 ? 1.545 -1.197 0.468 1.00 90.19 81 VAL A CA 1
ATOM 644 C C . VAL A 1 81 ? 1.705 -2.714 0.365 1.00 90.19 81 VAL A C 1
ATOM 646 O O . VAL A 1 81 ? 1.447 -3.285 -0.693 1.00 90.19 81 VAL A O 1
ATOM 649 N N . GLY A 1 82 ? 2.058 -3.394 1.460 1.00 87.19 82 GLY A N 1
ATOM 650 C CA . GLY A 1 82 ? 2.227 -4.849 1.485 1.00 87.19 82 GLY A CA 1
ATOM 651 C C . GLY A 1 82 ? 0.973 -5.617 1.057 1.00 87.19 82 GLY A C 1
ATOM 652 O O . GLY A 1 82 ? 1.073 -6.592 0.314 1.00 87.19 82 GLY A O 1
ATOM 653 N N . MET A 1 83 ? -0.215 -5.154 1.453 1.00 86.56 83 MET A N 1
ATOM 654 C CA . MET A 1 83 ? -1.481 -5.703 0.958 1.00 86.56 83 MET A CA 1
ATOM 655 C C . MET A 1 83 ? -1.663 -5.432 -0.544 1.00 86.56 83 MET A C 1
ATOM 657 O O . MET A 1 83 ? -1.978 -6.350 -1.305 1.00 86.56 83 MET A O 1
ATOM 661 N N . ALA A 1 84 ? -1.423 -4.195 -0.989 1.00 91.38 84 ALA A N 1
ATOM 662 C CA . ALA A 1 84 ? -1.583 -3.797 -2.386 1.00 91.38 84 ALA A CA 1
ATOM 663 C C . ALA A 1 84 ? -0.660 -4.562 -3.351 1.00 91.38 84 ALA A C 1
ATOM 665 O O . ALA A 1 84 ? -1.009 -4.735 -4.522 1.00 91.38 84 ALA A O 1
ATOM 666 N N . VAL A 1 85 ? 0.476 -5.086 -2.873 1.00 90.50 85 VAL A N 1
ATOM 667 C CA . VAL A 1 85 ? 1.352 -5.968 -3.663 1.00 90.50 85 VAL A CA 1
ATOM 668 C C . VAL A 1 85 ? 0.573 -7.166 -4.205 1.00 90.50 85 VAL A C 1
ATOM 670 O O . VAL A 1 85 ? 0.751 -7.515 -5.370 1.00 90.50 85 VAL A O 1
ATOM 673 N N . GLN A 1 86 ? -0.345 -7.766 -3.439 1.00 89.00 86 GLN A N 1
ATOM 674 C CA . GLN A 1 86 ? -1.141 -8.900 -3.933 1.00 89.00 86 GLN A CA 1
ATOM 675 C C . GLN A 1 86 ? -1.970 -8.520 -5.163 1.00 89.00 86 GLN A C 1
ATOM 677 O O . GLN A 1 86 ? -1.997 -9.271 -6.143 1.00 89.00 86 GLN A O 1
ATOM 682 N N . TRP A 1 87 ? -2.589 -7.335 -5.137 1.00 90.75 87 TRP A N 1
ATOM 683 C CA . TRP A 1 87 ? -3.373 -6.805 -6.250 1.00 90.75 87 TRP A CA 1
ATOM 684 C C . TRP A 1 87 ? -2.499 -6.450 -7.446 1.00 90.75 87 TRP A C 1
ATOM 686 O O . TRP A 1 87 ? -2.838 -6.829 -8.562 1.00 90.75 87 TRP A O 1
ATOM 696 N N . ALA A 1 88 ? -1.345 -5.815 -7.229 1.00 91.00 88 ALA A N 1
ATOM 697 C CA . ALA A 1 88 ? -0.394 -5.529 -8.301 1.00 91.00 88 ALA A CA 1
ATOM 698 C C . ALA A 1 88 ? 0.086 -6.820 -8.993 1.00 91.00 88 ALA A C 1
ATOM 700 O O . ALA A 1 88 ? 0.161 -6.885 -10.222 1.00 91.00 88 ALA A O 1
ATOM 701 N N . GLY A 1 89 ? 0.314 -7.886 -8.219 1.00 91.56 89 GLY A N 1
ATOM 702 C CA . GLY A 1 89 ? 0.635 -9.207 -8.756 1.00 91.56 89 GLY A CA 1
ATOM 703 C C . GLY A 1 89 ? -0.514 -9.827 -9.555 1.00 91.56 89 GLY A C 1
ATOM 704 O O . GLY A 1 89 ? -0.271 -10.450 -10.587 1.00 91.56 89 GLY A O 1
ATOM 705 N N . ALA A 1 90 ? -1.762 -9.658 -9.108 1.00 91.44 90 ALA A N 1
ATOM 706 C CA . ALA A 1 90 ? -2.944 -10.117 -9.840 1.00 91.44 90 ALA A CA 1
ATOM 707 C C . ALA A 1 90 ? -3.119 -9.354 -11.164 1.00 91.44 90 ALA A C 1
ATOM 709 O O . ALA A 1 90 ? -3.209 -9.982 -12.212 1.00 91.44 90 ALA A O 1
ATOM 710 N N . MET A 1 91 ? -3.024 -8.022 -11.140 1.00 91.62 91 MET A N 1
ATOM 711 C CA . MET A 1 91 ? -3.054 -7.186 -12.347 1.00 91.62 91 MET A CA 1
ATOM 712 C C . MET A 1 91 ? -1.941 -7.572 -13.330 1.00 91.62 91 MET A C 1
ATOM 714 O O . MET A 1 91 ? -2.180 -7.707 -14.525 1.00 91.62 91 MET A O 1
ATOM 718 N N . SER A 1 92 ? -0.729 -7.825 -12.830 1.00 91.44 92 SER A N 1
ATOM 719 C CA . SER A 1 92 ? 0.402 -8.277 -13.652 1.00 91.44 92 SER A CA 1
ATOM 720 C C . SER A 1 92 ? 0.148 -9.643 -14.299 1.00 91.44 92 SER A C 1
ATOM 722 O O . SER A 1 92 ? 0.580 -9.896 -15.425 1.00 91.44 92 SER A O 1
ATOM 724 N N . LYS A 1 93 ? -0.569 -10.535 -13.610 1.00 93.25 93 LYS A N 1
ATOM 725 C CA . LYS A 1 93 ? -0.996 -11.815 -14.179 1.00 93.25 93 LYS A CA 1
ATOM 726 C C . LYS A 1 93 ? -2.049 -11.629 -15.262 1.00 93.25 93 LYS A C 1
ATOM 728 O O . LYS A 1 93 ? -1.927 -12.253 -16.312 1.00 93.25 93 LYS A O 1
ATOM 733 N N . ASP A 1 94 ? -3.036 -10.773 -15.028 1.00 91.75 94 ASP A N 1
ATOM 734 C CA . ASP A 1 94 ? -4.110 -10.501 -15.989 1.00 91.75 94 ASP A CA 1
ATOM 735 C C . ASP A 1 94 ? -3.569 -9.847 -17.271 1.00 91.75 94 ASP A C 1
ATOM 737 O O . ASP A 1 94 ? -4.053 -10.120 -18.367 1.00 91.75 94 ASP A O 1
ATOM 741 N N . LEU A 1 95 ? -2.494 -9.061 -17.153 1.00 89.69 95 LEU A N 1
ATOM 742 C CA . LEU A 1 95 ? -1.729 -8.519 -18.282 1.00 89.69 95 LEU A CA 1
ATOM 743 C C . LEU A 1 95 ? -0.836 -9.556 -18.990 1.00 89.69 95 LEU A C 1
ATOM 745 O O . LEU A 1 95 ? -0.215 -9.241 -20.002 1.00 89.69 95 LEU A O 1
ATOM 749 N N . GLY A 1 96 ? -0.718 -10.774 -18.458 1.00 92.31 96 GLY A N 1
ATOM 750 C CA . GLY A 1 96 ? 0.130 -11.835 -19.005 1.00 92.31 96 GLY A CA 1
ATOM 751 C C . GLY A 1 96 ? 1.631 -11.665 -18.744 1.00 92.31 96 GLY A C 1
ATOM 752 O O . GLY A 1 96 ? 2.419 -12.476 -19.226 1.00 92.31 96 GLY A O 1
ATOM 753 N N . VAL A 1 97 ? 2.046 -10.658 -17.966 1.00 92.44 97 VAL A N 1
ATOM 754 C CA . VAL A 1 97 ? 3.468 -10.373 -17.685 1.00 92.44 97 VAL A CA 1
ATOM 755 C C . VAL A 1 97 ? 4.004 -11.115 -16.456 1.00 92.44 97 VAL A C 1
ATOM 757 O O . VAL A 1 97 ? 5.215 -11.228 -16.287 1.00 92.44 97 VAL A O 1
ATOM 760 N N . LEU A 1 98 ? 3.119 -11.659 -15.612 1.00 91.50 98 LEU A N 1
ATOM 761 C CA . LEU A 1 98 ? 3.477 -12.475 -14.450 1.00 91.50 98 LEU A CA 1
ATOM 762 C C . LEU A 1 98 ? 2.675 -13.783 -14.437 1.00 91.50 98 LEU A C 1
ATOM 764 O O . LEU A 1 98 ? 1.506 -13.808 -14.064 1.00 91.50 98 LEU A O 1
ATOM 768 N N . THR A 1 99 ? 3.296 -14.895 -14.825 1.00 90.62 99 THR A N 1
ATOM 769 C CA . THR A 1 99 ? 2.597 -16.179 -15.014 1.00 90.62 99 THR A CA 1
ATOM 770 C C . THR A 1 99 ? 3.298 -17.343 -14.308 1.00 90.62 99 THR A C 1
ATOM 772 O O . THR A 1 99 ? 4.361 -17.186 -13.701 1.00 90.62 99 THR A O 1
ATOM 775 N N . GLY A 1 100 ? 2.658 -18.519 -14.335 1.00 91.88 100 GLY A N 1
ATOM 776 C CA . GLY A 1 100 ? 3.229 -19.773 -13.841 1.00 91.88 100 GLY A CA 1
ATOM 777 C C . GLY A 1 100 ? 3.713 -19.699 -12.391 1.00 91.88 100 GLY A C 1
ATOM 778 O O . GLY A 1 100 ? 3.030 -19.171 -11.510 1.00 91.88 100 GLY A O 1
ATOM 779 N N . ASP A 1 101 ? 4.904 -20.241 -12.148 1.00 91.94 101 ASP A N 1
ATOM 780 C CA . ASP A 1 101 ? 5.500 -20.286 -10.812 1.00 91.94 101 ASP A CA 1
ATOM 781 C C . ASP A 1 101 ? 5.992 -18.916 -10.329 1.00 91.94 101 ASP A C 1
ATOM 783 O O . ASP A 1 101 ? 6.018 -18.679 -9.123 1.00 91.94 101 ASP A O 1
ATOM 787 N N . GLY A 1 102 ? 6.276 -17.975 -11.237 1.00 87.25 102 GLY A N 1
ATOM 788 C CA . GLY A 1 102 ? 6.609 -16.594 -10.879 1.00 87.25 102 GLY A CA 1
ATOM 789 C C . GLY A 1 102 ? 5.453 -15.891 -10.165 1.00 87.25 102 GLY A C 1
ATOM 790 O O . GLY A 1 102 ? 5.646 -15.294 -9.106 1.00 87.25 102 GLY A O 1
ATOM 791 N N . PHE A 1 103 ? 4.227 -16.039 -10.679 1.00 90.50 103 PHE A N 1
ATOM 792 C CA . PHE A 1 103 ? 3.026 -15.536 -10.002 1.00 90.50 103 PHE A CA 1
ATOM 793 C C . PHE A 1 103 ? 2.811 -16.205 -8.642 1.00 90.50 103 PHE A C 1
ATOM 795 O O . PHE A 1 103 ? 2.534 -15.522 -7.655 1.00 90.50 103 PHE A O 1
ATOM 802 N N . LYS A 1 104 ? 2.958 -17.537 -8.573 1.00 88.94 104 LYS A N 1
ATOM 803 C CA . LYS A 1 104 ? 2.800 -18.275 -7.311 1.00 88.94 104 LYS A CA 1
ATOM 804 C C . LYS A 1 104 ? 3.789 -17.776 -6.264 1.00 88.94 104 LYS A C 1
ATOM 806 O O . LYS A 1 104 ? 3.365 -17.440 -5.167 1.00 88.94 104 LYS A O 1
ATOM 811 N N . LEU A 1 105 ? 5.072 -17.666 -6.612 1.00 87.88 105 LEU A N 1
ATOM 812 C CA . LEU A 1 105 ? 6.106 -17.151 -5.715 1.00 87.88 105 LEU A CA 1
ATOM 813 C C . LEU A 1 105 ? 5.784 -15.730 -5.250 1.00 87.88 105 LEU A C 1
ATOM 815 O O . LEU A 1 105 ? 5.798 -15.475 -4.048 1.00 87.88 105 LEU A O 1
ATOM 819 N N . HIS A 1 106 ? 5.423 -14.837 -6.174 1.00 88.94 106 HIS A N 1
ATOM 820 C CA . HIS A 1 106 ? 5.045 -13.462 -5.853 1.00 88.94 106 HIS A CA 1
ATOM 821 C C . HIS A 1 106 ? 3.908 -13.403 -4.817 1.00 88.94 106 HIS A C 1
ATOM 823 O O . HIS A 1 106 ? 4.010 -12.693 -3.818 1.00 88.94 106 HIS A O 1
ATOM 829 N N . GLN A 1 107 ? 2.834 -14.174 -5.015 1.00 87.19 107 GLN A N 1
ATOM 830 C CA . GLN A 1 107 ? 1.722 -14.232 -4.061 1.00 87.19 107 GLN A CA 1
ATOM 831 C C . GLN A 1 107 ? 2.141 -14.885 -2.734 1.00 87.19 107 GLN A C 1
ATOM 833 O O . GLN A 1 107 ? 1.827 -14.374 -1.658 1.00 87.19 107 GLN A O 1
ATOM 838 N N . CYS A 1 108 ? 2.892 -15.989 -2.792 1.00 83.06 108 CYS A N 1
ATOM 839 C CA . CYS A 1 108 ? 3.360 -16.722 -1.618 1.00 83.06 108 CYS A CA 1
ATOM 840 C C . CYS A 1 108 ? 4.247 -15.875 -0.706 1.00 83.06 108 CYS A C 1
ATOM 842 O O . CYS A 1 108 ? 4.123 -16.014 0.505 1.00 83.06 108 CYS A O 1
ATOM 844 N N . PHE A 1 109 ? 5.095 -14.993 -1.242 1.00 76.81 109 PHE A N 1
ATOM 845 C CA . PHE A 1 109 ? 5.929 -14.109 -0.423 1.00 76.81 109 PHE A CA 1
ATOM 846 C C . PHE A 1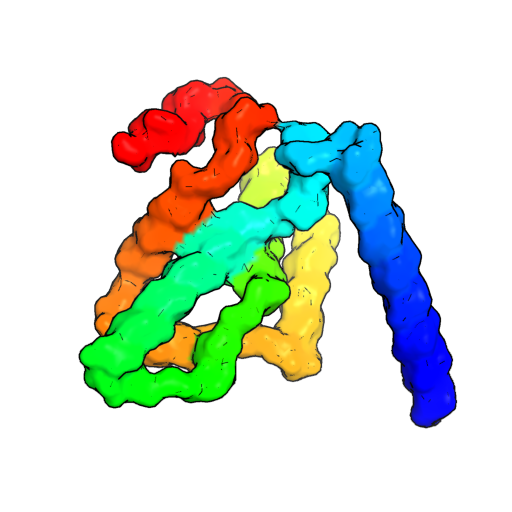 109 ? 5.083 -13.211 0.483 1.00 76.81 109 PHE A C 1
ATOM 848 O O . PHE A 1 109 ? 5.340 -13.142 1.683 1.00 76.81 109 PHE A O 1
ATOM 855 N N . VAL A 1 110 ? 4.025 -12.594 -0.049 1.00 72.62 110 VAL A N 1
ATOM 856 C CA . VAL A 1 110 ? 3.131 -11.750 0.759 1.00 72.62 110 VAL A CA 1
ATOM 857 C C . VAL A 1 110 ? 2.370 -12.584 1.794 1.00 72.62 110 VAL A C 1
ATOM 859 O O . VAL A 1 110 ? 2.267 -12.199 2.958 1.00 72.62 110 VAL A O 1
ATOM 862 N N . TYR A 1 111 ? 1.885 -13.767 1.406 1.00 71.00 111 TYR A N 1
ATOM 863 C CA . TYR A 1 111 ? 1.233 -14.684 2.346 1.00 71.00 111 TYR A CA 1
ATOM 864 C C . TYR A 1 111 ? 2.172 -15.183 3.451 1.00 71.00 111 TYR A C 1
ATOM 866 O O . TYR A 1 111 ? 1.730 -15.351 4.587 1.00 71.00 111 TYR A O 1
ATOM 874 N N . LEU A 1 112 ? 3.449 -15.413 3.140 1.00 70.50 112 LEU A N 1
ATOM 875 C CA . LEU A 1 112 ? 4.462 -15.843 4.099 1.00 70.50 112 LEU A CA 1
ATOM 876 C C . LEU A 1 112 ? 4.661 -14.781 5.180 1.00 70.50 112 LEU A C 1
ATOM 878 O O . LEU A 1 112 ? 4.620 -15.116 6.362 1.00 70.50 112 LEU A O 1
ATOM 882 N N . PHE A 1 113 ? 4.794 -13.511 4.784 1.00 67.12 113 PHE A N 1
ATOM 883 C CA . PHE A 1 113 ? 4.873 -12.401 5.735 1.00 67.12 113 PHE A CA 1
ATOM 884 C C . PHE A 1 113 ? 3.637 -12.345 6.632 1.00 67.12 113 PHE A C 1
ATOM 886 O O . PHE A 1 113 ? 3.779 -12.232 7.845 1.00 67.12 113 PHE A O 1
ATOM 893 N N . ASN A 1 114 ? 2.440 -12.533 6.073 1.00 64.94 114 ASN A N 1
ATOM 894 C CA . ASN A 1 114 ? 1.198 -12.483 6.846 1.00 64.94 114 ASN A CA 1
ATOM 895 C C . ASN A 1 114 ? 1.007 -13.679 7.801 1.00 64.94 114 ASN A C 1
ATOM 897 O O . ASN A 1 114 ? 0.408 -13.513 8.859 1.00 64.94 114 ASN A O 1
ATOM 901 N N . ARG A 1 115 ? 1.541 -14.872 7.493 1.00 63.00 115 ARG A N 1
ATOM 902 C CA . ARG A 1 115 ? 1.367 -16.079 8.330 1.00 63.00 115 ARG A CA 1
ATOM 903 C C . ARG A 1 115 ? 2.267 -16.160 9.566 1.00 63.00 115 ARG A C 1
ATOM 905 O O . ARG A 1 115 ? 1.911 -16.873 10.498 1.00 63.00 115 ARG A O 1
ATOM 912 N N . PHE A 1 116 ? 3.394 -15.452 9.614 1.00 65.31 116 PHE A N 1
ATOM 913 C CA . PHE A 1 116 ? 4.296 -15.451 10.777 1.00 65.31 116 PHE A CA 1
ATOM 914 C C . PHE A 1 116 ? 4.053 -14.250 11.705 1.00 65.31 116 PHE A C 1
ATOM 916 O O . PHE A 1 116 ? 4.993 -13.565 12.097 1.00 65.31 116 PHE A O 1
ATOM 923 N N . GLY A 1 117 ? 2.784 -13.985 12.039 1.00 60.16 117 GLY A N 1
ATOM 924 C CA . GLY A 1 117 ? 2.402 -12.806 12.827 1.00 60.16 117 GLY A CA 1
ATOM 925 C C . GLY A 1 117 ? 2.530 -11.498 12.044 1.00 60.16 117 GLY A C 1
ATOM 926 O O . GLY A 1 117 ? 2.890 -10.475 12.619 1.00 60.16 117 GLY A O 1
ATOM 927 N N . GLY A 1 118 ? 2.300 -11.547 10.726 1.00 69.12 118 GLY A N 1
ATOM 928 C CA . GLY A 1 118 ? 2.298 -10.356 9.882 1.00 69.12 118 GLY A CA 1
ATOM 929 C C . GLY A 1 118 ? 1.038 -9.523 10.074 1.00 69.12 118 GLY A C 1
ATOM 930 O O . GLY A 1 118 ? 0.513 -9.387 11.175 1.00 69.12 118 GLY A O 1
ATOM 931 N N . PHE A 1 119 ? 0.552 -8.909 9.002 1.00 76.06 119 PHE A N 1
ATOM 932 C CA . PHE A 1 119 ? -0.461 -7.869 9.137 1.00 76.06 119 PHE A CA 1
ATOM 933 C C . PHE A 1 119 ? -1.871 -8.436 8.975 1.00 76.06 119 PHE A C 1
ATOM 935 O O . PHE A 1 119 ? -2.228 -8.936 7.910 1.00 76.06 119 PHE A O 1
ATOM 942 N N . ASP A 1 120 ? -2.678 -8.323 10.029 1.00 83.94 120 ASP A N 1
ATOM 943 C CA . ASP A 1 120 ? -4.100 -8.664 10.007 1.00 83.94 120 ASP A CA 1
ATOM 944 C C . ASP A 1 120 ? -4.954 -7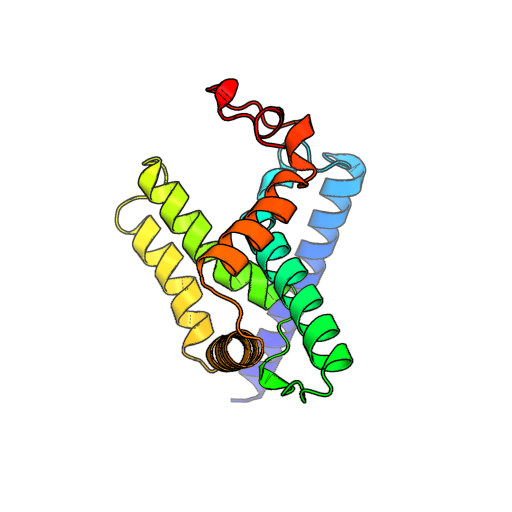.418 9.749 1.00 83.94 120 ASP A C 1
ATOM 946 O O . ASP A 1 120 ? -4.883 -6.443 10.496 1.00 83.94 120 ASP A O 1
ATOM 950 N N . PHE A 1 121 ? -5.758 -7.445 8.690 1.00 88.81 121 PHE A N 1
ATOM 951 C CA . PHE A 1 121 ? -6.671 -6.361 8.320 1.00 88.81 121 PHE A CA 1
ATOM 952 C C . PHE A 1 121 ? -8.091 -6.554 8.868 1.00 88.81 121 PHE A C 1
ATOM 954 O O . PHE A 1 121 ? -8.916 -5.655 8.705 1.00 88.81 121 PHE A O 1
ATOM 961 N N . ALA A 1 122 ? -8.389 -7.669 9.544 1.00 91.62 122 ALA A N 1
ATOM 962 C CA . ALA A 1 122 ? -9.701 -7.907 10.138 1.00 91.62 122 ALA A CA 1
ATOM 963 C C . ALA A 1 122 ? -10.125 -6.812 11.141 1.00 91.62 122 ALA A C 1
ATOM 965 O O . ALA A 1 122 ? -11.271 -6.370 11.046 1.00 91.62 122 ALA A O 1
ATOM 966 N N . PRO A 1 123 ? -9.247 -6.275 12.016 1.00 93.69 123 PRO A N 1
ATOM 967 C CA . PRO A 1 123 ? -9.637 -5.185 12.912 1.00 93.69 123 PRO A CA 1
ATOM 968 C C . PRO A 1 123 ? -9.962 -3.877 12.178 1.00 93.69 123 PRO A C 1
ATOM 970 O O . PRO A 1 123 ? -10.936 -3.207 12.515 1.00 93.69 123 PRO A O 1
ATOM 973 N N . LEU A 1 124 ? -9.204 -3.539 11.125 1.00 94.75 124 LEU A N 1
ATOM 974 C CA . LEU A 1 124 ? -9.515 -2.377 10.282 1.00 94.75 124 LEU A CA 1
ATOM 975 C C . LEU A 1 124 ? -10.864 -2.564 9.580 1.00 94.75 124 LEU A C 1
ATOM 977 O O . LEU A 1 124 ? -11.662 -1.634 9.493 1.00 94.75 124 LEU A O 1
ATOM 981 N N . ARG A 1 125 ? -11.143 -3.783 9.109 1.00 94.94 125 ARG A N 1
ATOM 982 C CA . ARG A 1 125 ? -12.429 -4.097 8.494 1.00 94.94 125 ARG A CA 1
ATOM 983 C C . ARG A 1 125 ? -13.587 -3.946 9.483 1.00 94.94 125 ARG A C 1
ATOM 985 O O . ARG A 1 125 ? -14.587 -3.337 9.125 1.00 94.94 125 ARG A O 1
ATOM 992 N N . ALA A 1 126 ? -13.437 -4.435 10.712 1.00 96.56 126 ALA A N 1
ATOM 993 C CA . ALA A 1 126 ? -14.453 -4.281 11.750 1.00 96.56 126 ALA A CA 1
ATOM 994 C C . ALA A 1 126 ? -14.727 -2.801 12.079 1.00 96.56 126 ALA A C 1
ATOM 996 O O . ALA A 1 126 ? -15.880 -2.420 12.271 1.00 96.56 126 ALA A O 1
ATOM 997 N N . LEU A 1 127 ? -13.690 -1.955 12.079 1.00 97.44 127 LEU A N 1
ATOM 998 C CA . LEU A 1 127 ? -13.845 -0.503 12.207 1.00 97.44 127 LEU A CA 1
ATOM 999 C C . LEU A 1 127 ? -14.614 0.104 11.020 1.00 97.44 127 LEU A C 1
ATOM 1001 O O . LEU A 1 127 ? -15.476 0.957 11.205 1.00 97.44 127 LEU A O 1
ATOM 1005 N N . PHE A 1 128 ? -14.337 -0.329 9.791 1.00 97.44 128 PHE A N 1
ATOM 1006 C CA . PHE A 1 128 ? -15.100 0.129 8.623 1.00 97.44 128 PHE A CA 1
ATOM 1007 C C . PHE A 1 128 ? -16.572 -0.280 8.716 1.00 97.44 128 PHE A C 1
ATOM 1009 O O . PHE A 1 128 ? -17.452 0.542 8.455 1.00 97.44 128 PHE A O 1
ATOM 1016 N N . ASP A 1 129 ? -16.842 -1.511 9.151 1.00 96.88 129 ASP A N 1
ATOM 1017 C CA . ASP A 1 129 ? -18.203 -2.002 9.350 1.00 96.88 129 ASP A CA 1
ATOM 1018 C C . ASP A 1 129 ? -18.931 -1.192 10.448 1.00 96.88 129 ASP A C 1
ATOM 1020 O O . ASP A 1 129 ? -20.092 -0.827 10.261 1.00 96.88 129 ASP A O 1
ATOM 1024 N N . SER A 1 130 ? -18.259 -0.818 11.551 1.00 96.81 130 SER A N 1
ATOM 1025 C CA . SER A 1 130 ? -18.854 0.021 12.612 1.00 96.81 130 SER A CA 1
ATOM 1026 C C . SER A 1 130 ? -19.144 1.459 12.164 1.00 96.81 130 SER A C 1
ATOM 1028 O O . SER A 1 130 ? -20.077 2.096 12.655 1.00 96.81 130 SER A O 1
ATOM 1030 N N . LEU A 1 131 ? -18.392 1.960 11.182 1.00 97.12 131 LEU A N 1
ATOM 1031 C CA . LEU A 1 131 ? -18.638 3.245 10.528 1.00 97.12 131 LEU A CA 1
ATOM 1032 C C . LEU A 1 131 ? -19.742 3.183 9.461 1.00 97.12 131 LEU A C 1
ATOM 1034 O O . LEU A 1 131 ? -20.176 4.239 8.986 1.00 97.12 131 LEU A O 1
ATOM 1038 N N . GLY A 1 132 ? -20.206 1.982 9.105 1.00 97.06 132 GLY A N 1
ATOM 1039 C CA . GLY A 1 132 ? -21.173 1.754 8.034 1.00 97.06 132 GLY A CA 1
ATOM 1040 C C . GLY A 1 132 ? -20.581 1.908 6.632 1.00 97.06 132 GLY A C 1
ATOM 1041 O O . GLY A 1 132 ? -21.327 2.167 5.691 1.00 97.06 132 GLY A O 1
ATOM 1042 N N . VAL A 1 133 ? -19.259 1.776 6.486 1.00 97.75 133 VAL A N 1
ATOM 1043 C CA . VAL A 1 133 ? -18.579 1.882 5.190 1.00 97.75 133 VAL A CA 1
ATOM 1044 C C . VAL A 1 133 ? -18.929 0.666 4.339 1.00 97.75 133 VAL A C 1
ATOM 1046 O O . VAL A 1 133 ? -18.603 -0.472 4.683 1.00 97.75 133 VAL A O 1
ATOM 1049 N N . SER A 1 134 ? -19.574 0.903 3.198 1.00 97.25 134 SER A N 1
ATOM 1050 C CA . SER A 1 134 ? -19.863 -0.162 2.240 1.00 97.25 134 SER A CA 1
ATOM 1051 C C . SER A 1 134 ? -18.627 -0.536 1.420 1.00 97.25 134 SER A C 1
ATOM 1053 O O . SER A 1 134 ? -17.630 0.190 1.354 1.00 97.25 134 SER A O 1
ATOM 1055 N N . ARG A 1 135 ? -18.695 -1.682 0.734 1.00 94.75 135 ARG A N 1
ATOM 1056 C CA . ARG A 1 135 ? -17.649 -2.080 -0.216 1.00 94.75 135 ARG A CA 1
ATOM 1057 C C . ARG A 1 135 ? -17.512 -1.049 -1.334 1.00 94.75 135 ARG A C 1
ATOM 1059 O O . ARG A 1 135 ? -16.397 -0.745 -1.745 1.00 94.75 135 ARG A O 1
ATOM 1066 N N . GLU A 1 136 ? -18.633 -0.549 -1.833 1.00 96.69 136 GLU A N 1
ATOM 1067 C CA . GLU A 1 136 ? -18.699 0.408 -2.932 1.00 96.69 136 GLU A CA 1
ATOM 1068 C C . GLU A 1 136 ? -18.075 1.741 -2.519 1.00 96.69 136 GLU A C 1
ATOM 1070 O O . GLU A 1 136 ? -17.276 2.295 -3.270 1.00 96.69 136 GLU A O 1
ATOM 1075 N N . GLU A 1 137 ? -18.362 2.205 -1.300 1.00 97.19 137 GLU A N 1
ATOM 1076 C CA . GLU A 1 137 ? -17.750 3.409 -0.740 1.00 97.19 137 GLU A CA 1
ATOM 1077 C C . GLU A 1 137 ? -16.238 3.247 -0.578 1.00 97.19 137 GLU A C 1
ATOM 1079 O O . GLU A 1 137 ? -15.482 4.129 -0.981 1.00 97.19 137 GLU A O 1
ATOM 1084 N N . PHE A 1 138 ? -15.785 2.114 -0.034 1.00 95.69 138 PHE A N 1
ATOM 1085 C CA . PHE A 1 138 ? -14.358 1.825 0.089 1.00 95.69 138 PHE A CA 1
ATOM 1086 C C . PHE A 1 138 ? -13.661 1.840 -1.275 1.00 95.69 138 PHE A C 1
ATOM 1088 O O . PHE A 1 138 ? -12.637 2.501 -1.444 1.00 95.69 138 PHE A O 1
ATOM 1095 N N . VAL A 1 139 ? -14.218 1.129 -2.261 1.00 93.81 139 VAL A N 1
ATOM 1096 C CA . VAL A 1 139 ? -13.641 1.050 -3.608 1.00 93.81 139 VAL A CA 1
ATOM 1097 C C . VAL A 1 139 ? -13.577 2.433 -4.244 1.00 93.81 139 VAL A C 1
ATOM 1099 O O . VAL A 1 139 ? -12.517 2.820 -4.729 1.00 93.81 139 VAL A O 1
ATOM 1102 N N . GLU A 1 140 ? -14.668 3.195 -4.216 1.00 94.25 140 GLU A N 1
ATOM 1103 C CA . GLU A 1 140 ? -14.695 4.528 -4.816 1.00 94.25 140 GLU A CA 1
ATOM 1104 C C . GLU A 1 140 ? -13.772 5.508 -4.079 1.00 94.25 140 GLU A C 1
ATOM 1106 O O . GLU A 1 140 ? -13.070 6.287 -4.718 1.00 94.25 140 GLU A O 1
ATOM 1111 N N . GLY A 1 141 ? -13.688 5.429 -2.750 1.00 93.81 141 GLY A N 1
ATOM 1112 C CA . GLY A 1 141 ? -12.775 6.246 -1.955 1.00 93.81 141 GLY A CA 1
ATOM 1113 C C . GLY A 1 141 ? -11.302 5.971 -2.270 1.00 93.81 141 GLY A C 1
ATOM 1114 O O . GLY A 1 141 ? -10.529 6.909 -2.472 1.00 93.81 141 GLY A O 1
ATOM 1115 N N . VAL A 1 142 ? -10.918 4.697 -2.393 1.00 93.19 142 VAL A N 1
ATOM 1116 C CA . VAL A 1 142 ? -9.572 4.302 -2.841 1.00 93.19 142 VAL A CA 1
ATOM 1117 C C . VAL A 1 142 ? -9.319 4.793 -4.265 1.00 93.19 142 VAL A C 1
ATOM 1119 O O . VAL A 1 142 ? -8.272 5.384 -4.537 1.00 93.19 142 VAL A O 1
ATOM 1122 N N . LEU A 1 143 ? -10.277 4.594 -5.177 1.00 90.00 143 LEU A N 1
ATOM 1123 C CA . LEU A 1 143 ? -10.151 5.042 -6.560 1.00 90.00 143 LEU A CA 1
ATOM 1124 C C . LEU A 1 143 ? -9.991 6.556 -6.643 1.00 90.00 143 LEU A C 1
ATOM 1126 O O . LEU A 1 143 ? -9.102 7.000 -7.356 1.00 90.00 143 LEU A O 1
ATOM 1130 N N . ALA A 1 144 ? -10.741 7.350 -5.880 1.00 89.50 144 ALA A N 1
ATOM 1131 C CA . ALA A 1 144 ? -10.621 8.807 -5.865 1.00 89.50 144 ALA A CA 1
ATOM 1132 C C . ALA A 1 144 ? -9.200 9.287 -5.516 1.00 89.50 144 ALA A C 1
ATOM 1134 O O . ALA A 1 144 ? -8.739 10.296 -6.055 1.00 89.50 144 ALA A O 1
ATOM 1135 N N . VAL A 1 145 ? -8.479 8.551 -4.665 1.00 88.31 145 VAL A N 1
ATOM 1136 C CA . VAL A 1 145 ? -7.068 8.820 -4.345 1.00 88.31 145 VAL A CA 1
ATOM 1137 C C . VAL A 1 145 ? -6.144 8.364 -5.471 1.00 88.31 145 VAL A C 1
ATOM 1139 O O . VAL A 1 145 ? -5.234 9.097 -5.847 1.00 88.31 145 VAL A O 1
ATOM 1142 N N . VAL A 1 146 ? -6.398 7.199 -6.072 1.00 85.88 146 VAL A N 1
ATOM 1143 C CA . VAL A 1 146 ? -5.646 6.706 -7.240 1.00 85.88 146 VAL A CA 1
ATOM 1144 C C . VAL A 1 146 ? -5.777 7.664 -8.421 1.00 85.88 146 VAL A C 1
ATOM 1146 O O . VAL A 1 146 ? -4.780 7.987 -9.067 1.00 85.88 146 VAL A O 1
ATOM 1149 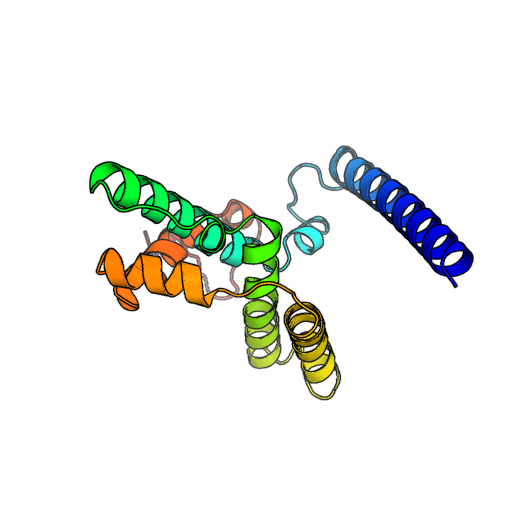N N . ARG A 1 147 ? -6.980 8.209 -8.648 1.00 82.44 147 ARG A N 1
ATOM 1150 C CA . ARG A 1 147 ? -7.225 9.274 -9.626 1.00 82.44 147 ARG A CA 1
ATOM 1151 C C . ARG A 1 147 ? -6.422 10.522 -9.323 1.00 82.44 147 ARG A C 1
ATOM 1153 O O . ARG A 1 147 ? -6.406 11.389 -10.176 1.00 82.44 147 ARG A O 1
ATOM 1160 N N . ARG A 1 148 ? -5.794 10.643 -8.147 1.00 79.62 148 ARG A N 1
ATOM 1161 C CA . ARG A 1 148 ? -4.936 11.757 -7.755 1.00 79.62 148 ARG A CA 1
ATOM 1162 C C . ARG A 1 148 ? -3.430 11.464 -7.815 1.00 79.62 148 ARG A C 1
ATOM 1164 O O . ARG A 1 148 ? -2.652 12.409 -7.713 1.00 79.62 148 ARG A O 1
ATOM 1171 N N . ASP A 1 149 ? -3.006 10.223 -8.060 1.00 78.12 149 ASP A N 1
ATOM 1172 C CA . ASP A 1 149 ? -1.589 9.828 -8.030 1.00 78.12 149 ASP A CA 1
ATOM 1173 C C . ASP A 1 149 ? -0.742 10.601 -9.070 1.00 78.12 149 ASP A C 1
ATOM 1175 O O . ASP A 1 149 ? -1.180 10.866 -10.192 1.00 78.12 149 ASP A O 1
ATOM 1179 N N . ASN A 1 150 ? 0.475 10.998 -8.685 1.00 66.81 150 ASN A N 1
ATOM 1180 C CA . ASN A 1 150 ? 1.361 11.867 -9.470 1.00 66.81 150 ASN A CA 1
ATOM 1181 C C . ASN A 1 150 ? 1.951 11.193 -10.721 1.00 66.81 150 ASN A C 1
ATOM 1183 O O . ASN A 1 150 ? 2.455 11.882 -11.610 1.00 66.81 150 ASN A O 1
ATOM 1187 N N . LYS A 1 151 ? 1.851 9.862 -10.835 1.00 71.12 151 LYS A N 1
ATOM 1188 C CA . LYS A 1 151 ? 2.311 9.087 -12.004 1.00 71.12 151 LYS A CA 1
ATOM 1189 C C . LYS A 1 151 ? 1.530 9.411 -13.286 1.00 71.12 151 LYS A C 1
ATOM 1191 O O . LYS A 1 151 ? 1.981 9.090 -14.385 1.00 71.12 151 LYS A O 1
ATOM 1196 N N . ARG A 1 152 ? 0.398 10.116 -13.153 1.00 61.12 152 ARG A N 1
ATOM 1197 C CA . ARG A 1 152 ? -0.451 10.629 -14.241 1.00 61.12 152 ARG A CA 1
ATOM 1198 C C . ARG A 1 152 ? 0.286 11.473 -15.279 1.00 61.12 152 ARG A C 1
ATOM 1200 O O . ARG A 1 152 ? -0.041 11.400 -16.454 1.00 61.12 152 ARG A O 1
ATOM 1207 N N . GLY A 1 153 ? 1.305 12.231 -14.874 1.00 60.19 153 GLY A N 1
ATOM 1208 C CA . GLY A 1 153 ? 2.029 13.110 -15.797 1.00 60.19 153 GLY A CA 1
ATOM 1209 C C . GLY A 1 153 ? 2.994 12.399 -16.752 1.00 60.19 153 GLY A C 1
ATOM 1210 O O . GLY A 1 153 ? 3.486 13.039 -17.680 1.00 60.19 153 GLY A O 1
ATOM 1211 N N . TYR A 1 154 ? 3.313 11.119 -16.515 1.00 65.75 154 TYR A N 1
ATOM 1212 C CA . TYR A 1 154 ? 4.466 10.462 -17.155 1.00 65.75 154 TYR A CA 1
ATOM 1213 C C . TYR A 1 154 ? 4.182 9.049 -17.685 1.00 65.75 154 TYR A C 1
ATOM 1215 O O . TYR A 1 154 ? 4.914 8.574 -18.552 1.00 65.75 154 TYR A O 1
ATOM 1223 N N . CYS A 1 155 ? 3.110 8.391 -17.235 1.00 69.44 155 CYS A N 1
ATOM 1224 C CA . CYS A 1 155 ? 2.672 7.100 -17.768 1.00 69.44 155 CYS A CA 1
ATOM 1225 C C . CYS A 1 155 ? 1.570 7.296 -18.819 1.00 69.44 155 CYS A C 1
ATOM 1227 O O . CYS A 1 155 ? 0.414 7.524 -18.473 1.00 69.44 155 CYS A O 1
ATOM 1229 N N . ALA A 1 156 ? 1.908 7.174 -20.106 1.00 66.94 156 ALA A N 1
ATOM 1230 C CA . ALA A 1 156 ? 0.909 7.205 -21.173 1.00 66.94 156 ALA A CA 1
ATOM 1231 C C . ALA A 1 156 ? 0.104 5.895 -21.197 1.00 66.94 156 ALA A C 1
ATOM 1233 O O . ALA A 1 156 ? 0.662 4.816 -21.413 1.00 66.94 156 ALA A O 1
ATOM 1234 N N . CYS A 1 157 ? -1.213 5.977 -21.004 1.00 67.44 157 CYS A N 1
ATOM 1235 C CA . CYS A 1 157 ? -2.097 4.842 -21.250 1.00 67.44 157 CYS A CA 1
ATOM 1236 C C . CYS A 1 157 ? -2.141 4.544 -22.755 1.00 67.44 157 CYS A C 1
ATOM 1238 O O . CYS A 1 157 ? -2.329 5.449 -23.566 1.00 67.44 157 CYS A O 1
ATOM 1240 N N . SER A 1 158 ? -2.009 3.268 -23.130 1.00 68.75 158 SER A N 1
ATOM 1241 C CA . SER A 1 158 ? -2.161 2.825 -24.527 1.00 68.75 158 SER A CA 1
ATOM 1242 C C . SER A 1 158 ? -3.554 3.116 -25.091 1.00 68.75 158 SER A C 1
ATOM 1244 O O . SER A 1 158 ? -3.720 3.248 -26.300 1.00 68.75 158 SER A O 1
ATOM 1246 N N . ASP A 1 159 ? -4.538 3.233 -24.203 1.00 68.69 159 ASP A N 1
ATOM 1247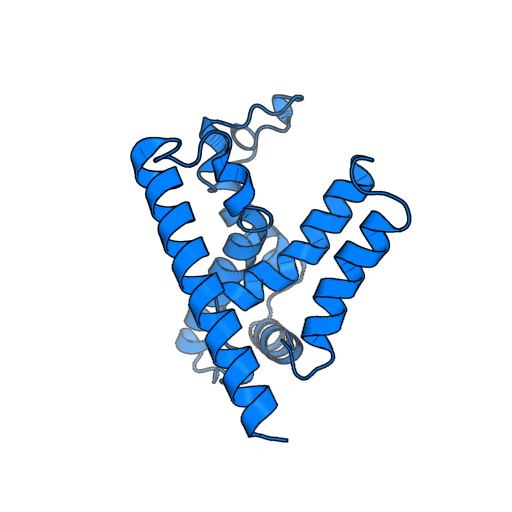 C CA . ASP A 1 159 ? -5.889 3.686 -24.485 1.00 68.69 159 ASP A CA 1
ATOM 1248 C C . ASP A 1 159 ? -6.119 5.045 -23.797 1.00 68.69 159 ASP A C 1
ATOM 1250 O O . ASP A 1 159 ? -6.236 5.093 -22.565 1.00 68.69 159 ASP A O 1
ATOM 1254 N N . PRO A 1 160 ? -6.177 6.152 -24.556 1.00 66.00 160 PRO A N 1
ATOM 1255 C CA . PRO A 1 160 ? -6.369 7.488 -24.004 1.00 66.00 160 PRO A CA 1
ATOM 1256 C C . PRO A 1 160 ? -7.689 7.665 -23.247 1.00 66.00 160 PRO A C 1
ATOM 1258 O O . PRO A 1 160 ? -7.739 8.503 -22.350 1.00 66.00 160 PRO A O 1
ATOM 1261 N N . SER A 1 161 ? -8.732 6.870 -23.536 1.00 62.22 161 SER A N 1
ATOM 1262 C CA . SER A 1 161 ? -9.995 6.939 -22.781 1.00 62.22 161 SER A CA 1
ATOM 1263 C C . SER A 1 161 ? -9.930 6.229 -21.430 1.00 62.22 161 SER A C 1
ATOM 1265 O O . SER A 1 161 ? -10.849 6.327 -20.622 1.00 62.22 161 SER A O 1
ATOM 1267 N N . LYS A 1 162 ? -8.849 5.480 -21.190 1.00 61.28 162 LYS A N 1
ATOM 1268 C CA . LYS A 1 162 ? -8.509 4.891 -19.890 1.00 61.28 162 LYS A CA 1
ATOM 1269 C C . LYS A 1 162 ? -7.484 5.731 -19.135 1.00 61.28 162 LYS A C 1
ATOM 1271 O O . LYS A 1 162 ? -7.151 5.386 -18.002 1.00 61.28 162 LYS A O 1
ATOM 1276 N N . SER A 1 163 ? -7.009 6.829 -19.736 1.00 55.25 163 SER A N 1
ATOM 1277 C CA . SER A 1 163 ? -6.330 7.864 -18.972 1.00 55.25 163 SER A CA 1
ATOM 1278 C C . SER A 1 163 ? -7.327 8.442 -17.979 1.00 55.25 163 SER A C 1
ATOM 1280 O O . SER A 1 163 ? -8.422 8.880 -18.336 1.00 55.25 163 SER A O 1
ATOM 1282 N N . VAL A 1 164 ? -6.943 8.425 -16.709 1.00 52.72 164 VAL A N 1
ATOM 1283 C CA . VAL A 1 164 ? -7.801 8.820 -15.589 1.00 52.72 164 VAL A CA 1
ATOM 1284 C C . VAL A 1 164 ? -8.163 10.315 -15.635 1.00 52.72 164 VAL A C 1
ATOM 1286 O O . VAL A 1 164 ? -9.069 10.745 -14.929 1.00 52.72 164 VAL A O 1
ATOM 1289 N N . ASP A 1 165 ? -7.536 11.090 -16.527 1.00 46.75 165 ASP A N 1
ATOM 1290 C CA . ASP A 1 165 ? -7.910 12.475 -16.847 1.00 46.75 165 ASP A CA 1
ATOM 1291 C C . ASP A 1 165 ? -9.342 12.612 -17.400 1.00 46.75 165 ASP A C 1
ATOM 1293 O O . ASP A 1 165 ? -9.903 13.702 -17.364 1.00 46.75 165 ASP A O 1
ATOM 1297 N N . GLN A 1 166 ? -9.954 11.523 -17.882 1.00 43.72 166 GLN A N 1
ATOM 1298 C CA . GLN A 1 166 ? -11.350 11.500 -18.345 1.00 43.72 166 GLN A CA 1
ATOM 1299 C C . GLN A 1 166 ? -12.347 10.968 -17.298 1.00 43.72 166 GLN A C 1
ATOM 1301 O O . GLN A 1 166 ? -13.525 10.806 -17.607 1.00 43.72 166 GLN A O 1
ATOM 1306 N N . LEU A 1 167 ? -11.889 10.655 -16.079 1.00 43.47 167 LEU A N 1
ATOM 1307 C CA . LEU A 1 167 ? -12.680 9.975 -15.041 1.00 43.47 167 LEU A CA 1
ATOM 1308 C C . LEU A 1 167 ? -12.854 10.807 -13.754 1.00 43.47 167 LEU A C 1
ATOM 1310 O O . LEU A 1 167 ? -13.184 10.233 -12.712 1.00 43.47 167 LEU A O 1
ATOM 1314 N N . VAL A 1 168 ? -12.601 12.122 -13.811 1.00 41.75 168 VAL A N 1
ATOM 1315 C CA . VAL A 1 168 ? -12.843 13.091 -12.721 1.00 41.75 168 VAL A CA 1
ATOM 1316 C C . VAL A 1 168 ? -14.120 13.874 -12.987 1.00 41.75 168 VAL A C 1
ATOM 1318 O O . VAL A 1 168 ? -14.279 14.345 -14.133 1.00 41.75 168 VAL A O 1
#

Radius of gyration: 18.79 Å; chains: 1; bounding box: 46×33×44 Å

Foldseek 3Di:
DVVVVVVVVVVVVVVVVVVVVVLVVCCVPPNVPCQPPVVVVCQLVLLLVLLLVVLVVLVVLCVVVVHDQPPLLDDDSVLSSLVSQLVSLVVCVVVVNQDDVSSVVSNVVSVVQVVVVHRDNVSVVVSCVVSVNDPVNSVVSSVVSSLVDPNLVRDDDPDNCPSSVVVD

pLDDT: mean 85.69, std 12.27, range [41.75, 97.81]

Organism: NCBI:txid2557542

Sequence (168 aa):
GDEKVAKIKEFLTTINKEIVSAKAMFLAYSDPFEKYRALLFEYAHTLGHGVEAFANLCYYRAEERGIEIPPEAIKLHGQCVGMAVQWAGAMSKDLGVLTGDGFKLHQCFVYLFNRFGGFDFAPLRALFDSLGVSREEFVEGVLAVVRRDNKRGYCACSDPSKSVDQLV

Secondary structure (DSSP, 8-state):
-HHHHHHHHHHHHHHHHHHHHHHHHHHHHT-TT--SGGGGGGTTHHHHHHHHHHHHHHHHHHHHTT----GGG---HHHHHHHHHHHHHHHHHHTTSS-HHHHHHHHHHHHHHHHTT----HHHHHHHHHTT--HHHHHHHHHHHHTT-GGGGT---SSGGGSGGG--